Protein AF-A0A2D6DPZ0-F1 (afdb_monomer)

Foldseek 3Di:
DDDDDDPDDCVNVVDDDPVVCVVPVPLVVLAVQLVVVDCCQCANPVSNHNHDDDDPPDD

Secondary structure (DSSP, 8-state):
-PPP-----HHHHSS---HHHHHHS-HHHHHHHHTT-SHHHHTS-TTTSS---------

Sequence (59 aa):
MGKLQNIITSLHTKTERGYFERMRNEKVACAEIARKFDKNFWDGDRRYGYGGYKYDGRD

Structure (mmCIF, N/CA/C/O backbone):
data_AF-A0A2D6DPZ0-F1
#
_entry.id   AF-A0A2D6DPZ0-F1
#
loop_
_atom_site.group_PDB
_atom_site.id
_atom_site.type_symbol
_atom_site.label_atom_id
_atom_site.label_alt_id
_atom_site.label_comp_id
_atom_site.label_asym_id
_atom_site.label_entity_id
_atom_site.label_seq_id
_atom_site.pdbx_PDB_ins_code
_atom_site.Cartn_x
_atom_site.Cartn_y
_atom_site.Cartn_z
_atom_site.occupancy
_atom_site.B_iso_or_equiv
_atom_site.auth_seq_id
_atom_site.auth_comp_id
_atom_site.auth_asym_id
_atom_site.auth_atom_id
_atom_site.pdbx_PDB_model_num
ATOM 1 N N . MET A 1 1 ? -2.238 -1.338 40.648 1.00 71.88 1 MET A N 1
ATOM 2 C CA . MET A 1 1 ? -2.618 -2.385 39.670 1.00 71.88 1 MET A CA 1
ATOM 3 C C . MET A 1 1 ? -3.394 -1.737 38.533 1.00 71.88 1 MET A C 1
ATOM 5 O O . MET A 1 1 ? -4.292 -0.957 38.821 1.00 71.88 1 MET A O 1
ATOM 9 N N . GLY A 1 2 ? -3.027 -1.993 37.274 1.00 85.81 2 GLY A N 1
ATOM 10 C CA . GLY A 1 2 ? -3.720 -1.434 36.105 1.00 85.81 2 GLY A CA 1
ATOM 11 C C . GLY A 1 2 ? -5.000 -2.203 35.761 1.00 85.81 2 GLY A C 1
ATOM 12 O O . GLY A 1 2 ? -5.074 -3.407 35.993 1.00 85.81 2 GLY A O 1
ATOM 13 N N . LYS A 1 3 ? -6.006 -1.511 35.213 1.00 89.75 3 LYS A N 1
ATOM 14 C CA . LYS A 1 3 ? -7.248 -2.118 34.707 1.00 89.75 3 LYS A CA 1
ATOM 15 C C . LYS A 1 3 ? -7.086 -2.463 33.225 1.00 89.75 3 LYS A C 1
ATOM 17 O O . LYS A 1 3 ? -6.608 -1.629 32.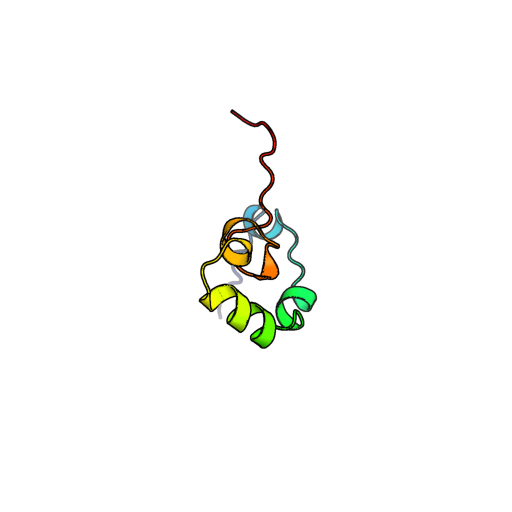460 1.00 89.75 3 LYS A O 1
ATOM 22 N N . LEU A 1 4 ? -7.512 -3.660 32.822 1.00 90.25 4 LEU A N 1
ATOM 23 C CA . LEU A 1 4 ? -7.558 -4.053 31.412 1.00 90.25 4 LEU A CA 1
ATOM 24 C C . LEU A 1 4 ? -8.600 -3.201 30.667 1.00 90.25 4 LEU A C 1
ATOM 26 O O . LEU A 1 4 ? -9.731 -3.062 31.134 1.00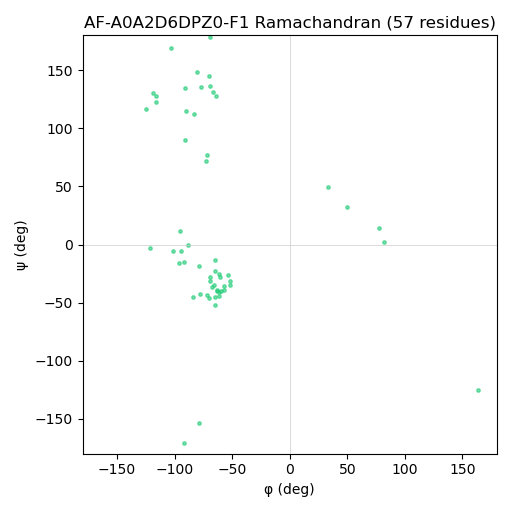 90.25 4 LEU A O 1
ATOM 30 N N . GLN A 1 5 ? -8.215 -2.637 29.523 1.00 89.25 5 GLN A N 1
ATOM 31 C CA . GLN A 1 5 ? -9.080 -1.810 28.679 1.00 89.25 5 GLN A CA 1
ATOM 32 C C . GLN A 1 5 ? -9.236 -2.453 27.302 1.00 89.25 5 GLN A C 1
ATOM 34 O O . GLN A 1 5 ? -8.248 -2.791 26.651 1.00 89.25 5 GLN A O 1
ATOM 39 N N . ASN A 1 6 ? -10.480 -2.576 26.841 1.00 88.94 6 ASN A N 1
ATOM 40 C CA . ASN A 1 6 ? -10.798 -3.086 25.510 1.00 88.94 6 ASN A CA 1
ATOM 41 C C . ASN A 1 6 ? -10.868 -1.926 24.514 1.00 88.94 6 ASN A C 1
ATOM 43 O O . ASN A 1 6 ? -11.919 -1.326 24.315 1.00 88.94 6 ASN A O 1
ATOM 47 N N . ILE A 1 7 ? -9.729 -1.608 23.902 1.00 93.06 7 ILE A N 1
ATOM 48 C CA . ILE A 1 7 ? -9.607 -0.534 22.900 1.00 93.06 7 ILE A CA 1
ATOM 49 C C . ILE A 1 7 ? -9.802 -1.028 21.459 1.00 93.06 7 ILE A C 1
ATOM 51 O O . ILE A 1 7 ? -10.013 -0.231 20.548 1.00 93.06 7 ILE A O 1
ATOM 55 N N . ILE A 1 8 ? -9.750 -2.345 21.246 1.00 92.31 8 ILE A N 1
ATOM 56 C CA . ILE A 1 8 ? -9.977 -2.961 19.938 1.00 92.31 8 ILE A CA 1
ATOM 57 C C . ILE A 1 8 ? -11.482 -3.110 19.727 1.00 92.31 8 ILE A C 1
ATOM 59 O O . ILE A 1 8 ? -12.154 -3.877 20.411 1.00 92.31 8 ILE A O 1
ATOM 63 N N . THR A 1 9 ? -12.005 -2.354 18.770 1.00 91.94 9 THR A N 1
ATOM 64 C CA . THR A 1 9 ? -13.422 -2.362 18.376 1.00 91.94 9 THR A CA 1
ATOM 65 C C . THR A 1 9 ? -13.634 -3.128 17.072 1.00 91.94 9 THR A C 1
ATOM 67 O O . THR A 1 9 ? -12.680 -3.402 16.343 1.00 91.94 9 THR A O 1
ATOM 70 N N . SER A 1 10 ? -14.893 -3.402 16.723 1.00 91.38 10 SER A N 1
ATOM 71 C CA . SER A 1 10 ? -15.275 -4.044 15.454 1.00 91.38 10 SER A CA 1
ATOM 72 C C . SER A 1 10 ? -14.692 -3.354 14.213 1.00 91.38 10 SER A C 1
ATOM 74 O O . SER A 1 10 ? -14.377 -4.014 13.230 1.00 91.38 10 SER A O 1
ATOM 76 N N . LEU A 1 11 ? -14.484 -2.034 14.254 1.00 91.75 11 LEU A N 1
ATOM 77 C CA . LEU A 1 11 ? -13.852 -1.287 13.161 1.00 91.75 11 LEU A CA 1
ATOM 78 C C . LEU A 1 11 ? -12.384 -1.680 12.945 1.00 91.75 11 LEU A C 1
ATOM 80 O O . LEU A 1 11 ? -11.928 -1.725 11.805 1.00 91.75 11 LEU A O 1
ATOM 84 N N . HIS A 1 12 ? -11.653 -1.998 14.014 1.00 89.88 12 HIS A N 1
ATOM 85 C CA . HIS A 1 12 ? -10.243 -2.388 13.936 1.00 89.88 12 HIS A CA 1
ATOM 86 C C . HIS A 1 12 ? -10.062 -3.762 13.283 1.0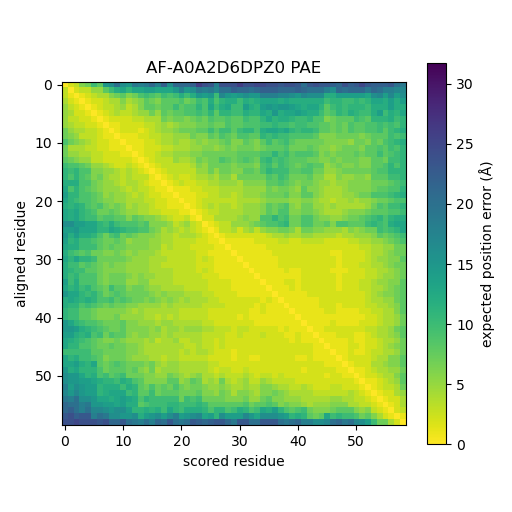0 89.88 12 HIS A C 1
ATOM 88 O O . HIS A 1 12 ? -9.029 -4.009 12.664 1.00 89.88 12 HIS A O 1
ATOM 94 N N . THR A 1 13 ? -11.066 -4.634 13.401 1.00 88.69 13 THR A N 1
ATOM 95 C CA . THR A 1 13 ? -11.065 -5.995 12.849 1.00 88.69 13 THR A CA 1
ATOM 96 C C . THR A 1 13 ? -11.865 -6.124 11.552 1.00 88.69 13 THR A C 1
ATOM 98 O O . THR A 1 13 ? -11.823 -7.173 10.923 1.00 88.69 13 THR A O 1
ATOM 101 N N . LYS A 1 14 ? -12.558 -5.061 11.112 1.00 92.12 14 LYS A N 1
ATOM 102 C CA . LYS A 1 14 ? -13.409 -5.068 9.907 1.00 92.12 14 LYS A CA 1
ATOM 103 C C . LYS A 1 14 ? -12.643 -5.382 8.619 1.00 92.12 14 LYS A C 1
ATOM 105 O O . LYS A 1 14 ? -13.236 -5.859 7.659 1.00 92.12 14 LYS A O 1
ATOM 110 N N . THR A 1 15 ? -11.350 -5.065 8.573 1.00 86.00 15 THR A N 1
ATOM 111 C CA . THR A 1 15 ? -10.502 -5.306 7.398 1.00 86.00 15 THR A CA 1
ATOM 112 C C . THR A 1 15 ? -9.408 -6.299 7.740 1.00 86.00 15 THR A C 1
ATOM 114 O O . THR A 1 15 ? -8.607 -6.064 8.647 1.00 86.00 15 THR A O 1
ATOM 117 N N . GLU A 1 16 ? -9.357 -7.395 6.992 1.00 85.38 16 GLU A N 1
ATOM 118 C CA . GLU A 1 16 ? -8.234 -8.319 7.055 1.00 85.38 16 GLU A CA 1
ATOM 119 C C . GLU A 1 16 ? -6.992 -7.656 6.454 1.00 85.38 16 GLU A C 1
ATOM 121 O O . GLU A 1 16 ? -7.048 -6.971 5.430 1.00 85.38 16 GLU A O 1
ATOM 126 N N . ARG A 1 17 ? -5.849 -7.822 7.122 1.00 84.94 17 ARG A N 1
ATOM 127 C CA . ARG A 1 17 ? -4.570 -7.263 6.676 1.00 84.94 17 ARG A CA 1
ATOM 128 C C . ARG A 1 17 ? -3.543 -8.381 6.564 1.00 84.94 17 ARG A C 1
ATOM 130 O O . ARG A 1 17 ? -3.141 -8.953 7.573 1.00 84.94 17 ARG A O 1
ATOM 137 N N . GLY A 1 18 ? -3.054 -8.630 5.350 1.00 87.38 18 GLY A N 1
ATOM 138 C CA . GLY A 1 18 ? -1.939 -9.546 5.087 1.00 87.38 18 GLY A CA 1
ATOM 139 C C . GLY A 1 18 ? -0.595 -8.972 5.551 1.00 87.38 18 GLY A C 1
ATOM 140 O O . GLY A 1 18 ? 0.187 -8.469 4.748 1.00 87.38 18 GLY A O 1
ATOM 141 N N . TYR A 1 19 ? -0.310 -9.001 6.857 1.00 86.25 19 TYR A N 1
ATOM 142 C CA . TYR A 1 19 ? 0.910 -8.401 7.425 1.00 86.25 19 TYR A CA 1
ATOM 143 C C . TYR A 1 19 ? 2.201 -9.003 6.863 1.00 86.25 19 TYR A C 1
ATOM 145 O O . TYR A 1 19 ? 3.155 -8.277 6.588 1.00 86.25 19 TYR A O 1
ATOM 153 N N . PHE A 1 20 ? 2.221 -10.318 6.668 1.00 87.69 20 PHE A N 1
ATOM 154 C CA . PHE A 1 20 ? 3.397 -11.039 6.198 1.00 87.69 20 PHE A CA 1
ATOM 155 C C . PHE A 1 20 ? 3.797 -10.648 4.774 1.00 87.69 20 PHE A C 1
ATOM 157 O O . PHE A 1 20 ? 4.962 -10.350 4.509 1.00 87.69 20 PH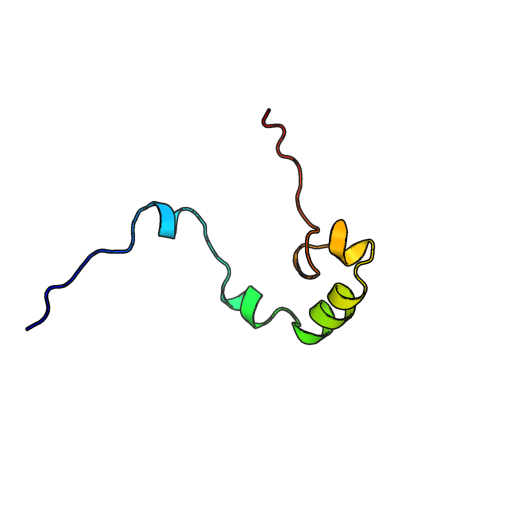E A O 1
ATOM 164 N N . GLU A 1 21 ? 2.819 -10.558 3.875 1.00 83.81 21 GLU A N 1
ATOM 165 C CA . GLU A 1 21 ? 3.036 -10.083 2.510 1.00 83.81 21 GLU A CA 1
ATOM 166 C C . GLU A 1 21 ? 3.537 -8.638 2.518 1.00 83.81 21 GLU A C 1
ATOM 168 O O . GLU A 1 21 ? 4.546 -8.334 1.893 1.00 83.81 21 GLU A O 1
ATOM 173 N N . ARG A 1 22 ? 2.936 -7.754 3.328 1.00 80.94 22 ARG A N 1
ATOM 174 C CA . ARG A 1 22 ? 3.405 -6.361 3.466 1.00 80.94 22 ARG A CA 1
ATOM 175 C C . ARG A 1 22 ? 4.828 -6.246 4.013 1.00 80.94 22 ARG A C 1
ATOM 177 O O . ARG A 1 22 ? 5.491 -5.237 3.764 1.00 80.94 22 ARG A O 1
ATOM 184 N N . MET A 1 23 ? 5.302 -7.233 4.773 1.00 83.06 23 MET A N 1
ATOM 185 C CA . MET A 1 23 ? 6.691 -7.274 5.226 1.00 83.06 23 MET A CA 1
ATOM 186 C C . MET A 1 23 ? 7.647 -7.753 4.131 1.00 83.06 23 MET A C 1
ATOM 188 O O . MET A 1 23 ? 8.703 -7.143 3.978 1.00 83.06 23 MET A O 1
ATOM 192 N N . ARG A 1 24 ? 7.285 -8.793 3.366 1.00 84.38 24 ARG A N 1
ATOM 193 C CA . ARG A 1 24 ? 8.179 -9.448 2.391 1.00 84.38 24 ARG A CA 1
ATOM 194 C C . ARG A 1 24 ? 8.080 -8.939 0.951 1.00 84.38 24 ARG A C 1
ATOM 196 O O . ARG A 1 24 ? 8.869 -9.371 0.121 1.00 84.38 24 ARG A O 1
ATOM 203 N N . ASN A 1 25 ? 7.146 -8.041 0.646 1.00 80.75 25 ASN A N 1
ATOM 204 C CA .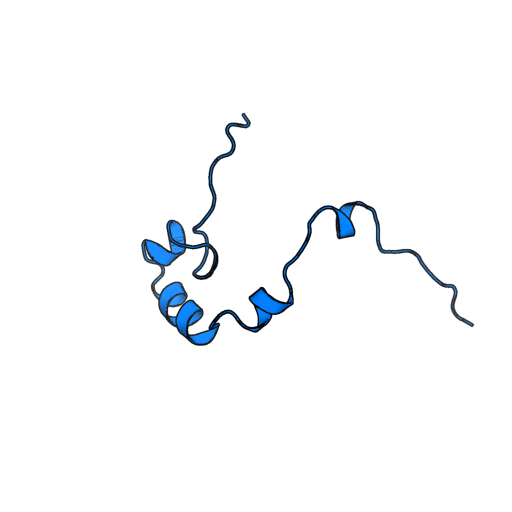 ASN A 1 25 ? 6.905 -7.532 -0.708 1.00 80.75 25 ASN A CA 1
ATOM 205 C C . ASN A 1 25 ? 8.004 -6.563 -1.181 1.00 80.75 25 ASN A C 1
ATOM 207 O O . ASN A 1 25 ? 7.778 -5.355 -1.210 1.00 80.75 25 ASN A O 1
ATOM 211 N N . GLU A 1 26 ? 9.197 -7.101 -1.466 1.00 89.38 26 GLU A N 1
ATOM 212 C CA . GLU A 1 26 ? 10.287 -6.506 -2.263 1.00 89.38 26 GLU A CA 1
ATOM 213 C C . GLU A 1 26 ? 10.399 -4.976 -2.146 1.00 89.38 26 GLU A C 1
ATOM 215 O O . GLU A 1 26 ? 10.442 -4.248 -3.139 1.00 89.38 26 GLU A O 1
ATOM 220 N N . LYS A 1 27 ? 10.406 -4.467 -0.905 1.00 85.75 27 LYS A N 1
ATOM 221 C CA . LYS A 1 27 ? 10.134 -3.046 -0.633 1.00 85.75 27 LYS A CA 1
ATOM 222 C C . LYS A 1 27 ? 11.075 -2.102 -1.367 1.00 85.75 27 LYS A C 1
ATOM 224 O O . LYS A 1 27 ? 10.645 -1.031 -1.777 1.00 85.75 27 LYS A O 1
ATOM 229 N N . VAL A 1 28 ? 12.338 -2.498 -1.518 1.00 92.12 28 VAL A N 1
ATOM 230 C CA . VAL A 1 28 ? 13.363 -1.700 -2.201 1.00 92.12 28 VAL A CA 1
ATOM 231 C C . VAL A 1 28 ? 13.018 -1.540 -3.682 1.00 92.12 28 VAL A C 1
ATOM 233 O O . VAL A 1 28 ? 12.894 -0.412 -4.146 1.00 92.12 28 VAL A O 1
ATOM 236 N N . ALA A 1 29 ? 12.743 -2.640 -4.388 1.00 93.06 29 ALA A N 1
ATOM 237 C CA . ALA A 1 29 ? 12.362 -2.605 -5.800 1.00 93.06 29 ALA A CA 1
ATOM 238 C C . ALA A 1 29 ? 11.059 -1.817 -6.0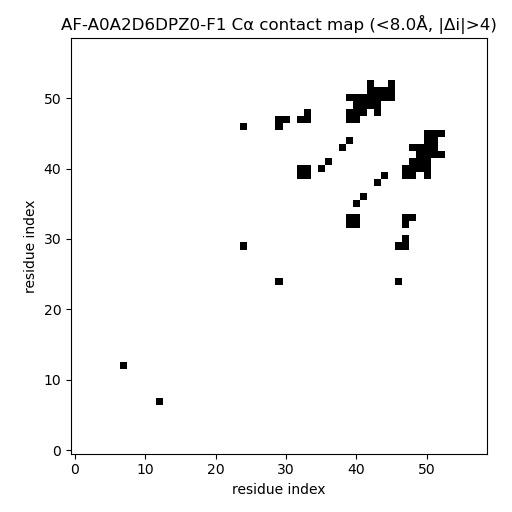19 1.00 93.06 29 ALA A C 1
ATOM 240 O O . ALA A 1 29 ? 10.950 -0.997 -6.931 1.00 93.06 29 ALA A O 1
ATOM 241 N N . CYS A 1 30 ? 10.075 -2.000 -5.133 1.00 93.00 30 CYS A N 1
ATOM 242 C CA . CYS A 1 30 ? 8.841 -1.219 -5.173 1.00 93.00 30 CYS A CA 1
ATOM 243 C C . CYS A 1 30 ? 9.096 0.279 -4.939 1.00 93.00 30 CYS A C 1
ATOM 245 O O . CYS A 1 30 ? 8.492 1.107 -5.619 1.00 93.00 30 CYS A O 1
ATOM 247 N N . ALA A 1 31 ? 10.004 0.641 -4.027 1.00 92.00 31 ALA A N 1
ATOM 248 C CA . ALA A 1 31 ? 10.356 2.032 -3.749 1.00 92.00 31 ALA A CA 1
ATOM 249 C C . ALA A 1 31 ? 11.082 2.705 -4.92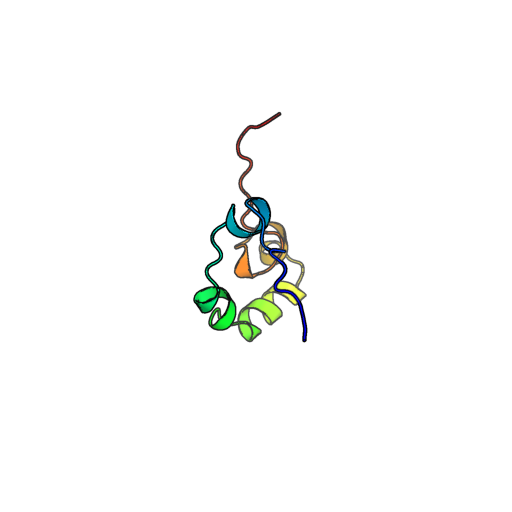6 1.00 92.00 31 ALA A C 1
ATOM 251 O O . ALA A 1 31 ? 10.843 3.882 -5.194 1.00 92.00 31 ALA A O 1
ATOM 252 N N . GLU A 1 32 ? 11.931 1.981 -5.655 1.00 95.81 32 GLU A N 1
ATOM 253 C CA . GLU A 1 32 ? 12.600 2.495 -6.857 1.00 95.81 32 GLU A CA 1
ATOM 254 C C . GLU A 1 32 ? 11.606 2.856 -7.965 1.00 95.81 32 GLU A C 1
ATOM 256 O O . GLU A 1 32 ? 11.758 3.888 -8.620 1.00 95.81 32 GLU A O 1
ATOM 261 N N . ILE A 1 33 ? 10.565 2.040 -8.151 1.00 94.50 33 ILE A N 1
ATOM 262 C CA . ILE A 1 33 ? 9.478 2.328 -9.095 1.00 94.50 33 ILE A CA 1
ATOM 263 C C . ILE A 1 33 ? 8.627 3.492 -8.577 1.00 94.50 33 ILE A C 1
ATOM 265 O O . ILE A 1 33 ? 8.373 4.439 -9.316 1.00 94.50 33 ILE A O 1
ATOM 269 N N . ALA A 1 34 ? 8.252 3.472 -7.294 1.00 94.62 34 ALA A N 1
ATOM 270 C CA . ALA A 1 34 ? 7.400 4.495 -6.693 1.00 94.62 34 ALA A CA 1
ATOM 271 C C . ALA A 1 34 ? 7.977 5.913 -6.831 1.00 94.62 34 ALA A C 1
ATOM 273 O O . ALA A 1 34 ? 7.257 6.867 -7.113 1.00 94.62 34 ALA A O 1
ATOM 274 N N . ARG A 1 35 ? 9.301 6.050 -6.683 1.00 95.38 35 ARG A N 1
ATOM 275 C CA . ARG A 1 35 ? 10.015 7.333 -6.779 1.00 95.38 35 ARG A CA 1
ATOM 276 C C . ARG A 1 35 ? 9.976 7.975 -8.165 1.00 95.38 35 ARG A C 1
ATOM 278 O O . ARG A 1 35 ? 10.345 9.140 -8.280 1.00 95.38 35 ARG A O 1
ATOM 285 N N . LYS A 1 36 ? 9.569 7.240 -9.203 1.00 96.81 36 LYS A N 1
ATOM 286 C CA . LYS A 1 36 ? 9.444 7.770 -10.566 1.00 96.81 36 LYS A CA 1
ATOM 287 C C . LYS A 1 36 ? 8.165 8.582 -10.761 1.00 96.81 36 LYS A C 1
ATOM 289 O O . LYS A 1 36 ? 8.112 9.357 -11.708 1.00 96.81 36 LYS A O 1
ATOM 294 N N . PHE A 1 37 ? 7.165 8.416 -9.884 1.00 94.81 37 PHE A N 1
ATOM 295 C CA . PHE A 1 37 ? 5.856 9.081 -9.974 1.00 94.81 37 PHE A CA 1
ATOM 296 C C . PHE A 1 37 ? 5.197 8.953 -11.358 1.00 94.81 37 PHE A C 1
ATOM 298 O O . PHE A 1 37 ? 4.498 9.855 -11.818 1.00 94.81 37 PHE A O 1
ATOM 305 N N . ASP A 1 38 ? 5.449 7.835 -12.035 1.00 95.94 38 ASP A N 1
ATOM 306 C CA . ASP A 1 38 ? 4.973 7.564 -13.385 1.00 95.94 38 ASP A CA 1
ATOM 307 C C . ASP A 1 38 ? 3.628 6.819 -13.365 1.00 95.94 38 ASP A C 1
ATOM 309 O O . ASP A 1 38 ? 2.997 6.641 -12.319 1.00 95.94 38 ASP A O 1
ATOM 313 N N . LYS A 1 39 ? 3.182 6.343 -14.531 1.00 95.00 39 LYS A N 1
ATOM 314 C CA . LYS A 1 39 ? 1.951 5.555 -14.648 1.00 95.00 39 LYS A CA 1
ATOM 315 C C . LYS A 1 39 ? 1.908 4.369 -13.676 1.00 95.00 39 LYS A C 1
ATOM 317 O O . LYS A 1 39 ? 0.840 4.051 -13.174 1.00 95.00 39 LYS A O 1
ATOM 322 N N . ASN A 1 40 ? 3.031 3.716 -13.376 1.00 95.50 40 ASN A N 1
ATOM 323 C CA . ASN A 1 40 ? 3.029 2.583 -12.447 1.00 95.50 40 ASN A CA 1
ATOM 324 C C . ASN A 1 40 ? 2.742 3.024 -11.010 1.00 95.50 40 ASN A C 1
ATOM 326 O O . ASN A 1 40 ? 2.143 2.270 -10.248 1.00 95.50 40 ASN A O 1
ATOM 330 N N . PHE A 1 41 ? 3.150 4.239 -10.647 1.00 95.06 41 PHE A N 1
ATOM 331 C CA . PHE A 1 41 ? 2.839 4.820 -9.349 1.00 95.06 41 PHE A CA 1
ATOM 332 C C . PHE A 1 41 ? 1.359 5.214 -9.233 1.00 95.06 41 PHE A C 1
ATOM 334 O O . PHE A 1 41 ? 0.747 4.940 -8.199 1.00 95.06 41 PHE A O 1
ATOM 341 N N . TRP A 1 42 ? 0.791 5.831 -10.274 1.00 94.31 42 TRP A N 1
ATOM 342 C CA . TRP A 1 42 ? -0.585 6.348 -10.253 1.00 94.31 42 TRP A CA 1
ATOM 343 C C . TRP A 1 42 ? -1.645 5.295 -10.583 1.00 94.31 42 TRP A C 1
ATOM 345 O O . TRP A 1 42 ? -2.624 5.177 -9.856 1.00 94.31 42 TRP A O 1
ATOM 355 N N . ASP A 1 43 ? -1.416 4.498 -11.625 1.00 93.81 43 ASP A N 1
ATOM 356 C CA . ASP A 1 43 ? -2.405 3.584 -12.215 1.00 93.81 43 ASP A CA 1
ATOM 357 C C . ASP A 1 43 ? -1.948 2.114 -12.215 1.00 93.81 43 ASP A C 1
ATOM 359 O O . ASP A 1 43 ? -2.671 1.232 -12.679 1.00 93.81 43 ASP A O 1
ATOM 363 N N . GLY A 1 44 ? -0.726 1.837 -11.749 1.00 92.56 44 GLY A N 1
ATOM 364 C CA . GLY A 1 44 ? -0.145 0.495 -11.728 1.00 92.56 44 GLY A CA 1
ATOM 365 C C . GLY A 1 44 ? -0.654 -0.376 -10.582 1.00 92.56 44 GLY A C 1
ATOM 366 O O . GLY A 1 44 ? -1.758 -0.212 -10.074 1.00 92.56 44 GLY A O 1
ATOM 367 N N . ASP A 1 45 ? 0.155 -1.343 -10.158 1.00 92.56 45 ASP A N 1
ATOM 368 C CA . ASP A 1 45 ? -0.171 -2.185 -9.005 1.00 92.56 45 ASP A CA 1
ATOM 369 C C . ASP A 1 45 ? -0.098 -1.383 -7.689 1.00 92.56 45 ASP A C 1
ATOM 371 O O . ASP A 1 45 ? 0.779 -0.532 -7.495 1.00 92.56 45 ASP A O 1
ATOM 375 N N . ARG A 1 46 ? -0.983 -1.705 -6.737 1.00 90.31 46 ARG A N 1
ATOM 376 C CA . ARG A 1 46 ? -1.036 -1.106 -5.397 1.00 90.31 46 ARG A CA 1
ATOM 377 C C . ARG A 1 46 ? 0.295 -1.176 -4.641 1.00 90.31 46 ARG A C 1
ATOM 379 O O . ARG A 1 46 ? 0.532 -0.332 -3.770 1.00 90.31 46 ARG A O 1
ATOM 386 N N . ARG A 1 47 ? 1.162 -2.149 -4.951 1.00 90.81 47 ARG A N 1
ATOM 387 C CA . ARG A 1 47 ? 2.508 -2.289 -4.361 1.00 90.81 47 ARG A CA 1
ATOM 388 C C . ARG A 1 47 ? 3.456 -1.133 -4.702 1.00 90.81 47 ARG A C 1
ATOM 390 O O . ARG A 1 47 ? 4.397 -0.905 -3.947 1.00 90.81 47 ARG A O 1
ATOM 397 N N . TYR A 1 48 ? 3.211 -0.403 -5.792 1.00 93.00 48 TYR A N 1
ATOM 398 C CA . TYR A 1 48 ? 4.079 0.686 -6.252 1.00 93.00 48 TYR A CA 1
ATOM 399 C C . TYR A 1 48 ? 3.626 2.077 -5.797 1.00 93.00 48 TYR A C 1
ATOM 401 O O . TYR A 1 48 ? 4.428 3.002 -5.836 1.00 93.00 48 TYR A O 1
ATOM 409 N N . GLY A 1 49 ? 2.382 2.256 -5.340 1.00 92.38 49 GLY A N 1
ATOM 410 C CA . GLY A 1 49 ? 1.889 3.581 -4.959 1.00 92.38 49 GLY A CA 1
ATOM 411 C C . GLY A 1 49 ? 0.372 3.668 -4.836 1.00 92.38 49 GLY A C 1
ATOM 412 O O . GLY A 1 49 ? -0.243 2.917 -4.072 1.00 92.38 49 GLY A O 1
ATOM 413 N N . TYR A 1 50 ? -0.205 4.624 -5.563 1.00 92.00 50 TYR A N 1
ATOM 414 C CA . TYR A 1 50 ? -1.637 4.924 -5.598 1.00 92.00 50 TYR A CA 1
ATOM 415 C C . TYR A 1 50 ? -2.415 4.116 -6.641 1.00 92.00 50 TYR A C 1
ATOM 417 O O . TYR A 1 50 ? -3.628 4.256 -6.706 1.00 92.00 50 TYR A O 1
ATOM 425 N N . GLY A 1 51 ? -1.758 3.243 -7.400 1.00 92.06 51 GLY A N 1
ATOM 426 C CA . GLY A 1 51 ? -2.433 2.325 -8.310 1.00 92.06 51 GLY A CA 1
ATOM 427 C C . GLY A 1 51 ? -3.249 1.224 -7.616 1.00 92.06 51 GLY A C 1
ATOM 428 O O . GLY A 1 51 ? -3.284 1.090 -6.388 1.00 92.06 51 GLY A O 1
ATOM 429 N N . GLY A 1 52 ? -3.905 0.396 -8.428 1.00 89.38 52 GLY A N 1
ATOM 430 C CA . GLY A 1 52 ? -4.600 -0.819 -7.997 1.00 89.38 52 GLY A CA 1
ATOM 431 C C . GLY A 1 52 ? -6.006 -0.604 -7.434 1.00 89.38 52 GLY A C 1
ATOM 432 O O . GLY A 1 52 ? -6.648 -1.578 -7.037 1.00 89.38 52 GLY A O 1
ATOM 433 N N . TYR A 1 53 ? -6.509 0.632 -7.415 1.00 85.19 53 TYR A N 1
ATOM 434 C CA . TYR A 1 53 ? -7.910 0.889 -7.098 1.00 85.19 53 TYR A CA 1
ATOM 435 C C . TYR A 1 53 ? -8.793 0.566 -8.301 1.00 85.19 53 TYR A C 1
ATOM 437 O O . TYR A 1 53 ? -8.500 0.931 -9.437 1.00 85.19 53 TYR A O 1
ATOM 445 N N . LYS A 1 54 ? -9.900 -0.122 -8.031 1.00 84.25 54 LYS A N 1
ATOM 446 C CA . LYS A 1 54 ? -10.987 -0.325 -8.982 1.00 84.25 54 LYS A CA 1
ATOM 447 C C . LYS A 1 54 ? -12.207 0.356 -8.400 1.00 84.25 54 LYS A C 1
ATOM 449 O O . LYS A 1 54 ? -12.535 0.125 -7.238 1.00 84.25 54 LYS A O 1
ATOM 454 N N . TYR A 1 55 ? -12.834 1.205 -9.196 1.00 84.12 55 TYR A N 1
ATOM 455 C CA . TYR A 1 55 ? -14.104 1.803 -8.827 1.00 84.12 55 TYR A CA 1
ATOM 456 C C . TYR A 1 55 ? -15.159 0.693 -8.708 1.00 84.12 55 TYR A C 1
ATOM 458 O O . TYR A 1 55 ? -15.288 -0.134 -9.612 1.00 84.12 55 TYR A O 1
ATOM 466 N N . ASP A 1 56 ? -15.859 0.640 -7.575 1.00 85.44 56 ASP A N 1
ATOM 467 C CA . ASP A 1 56 ? -16.848 -0.395 -7.255 1.00 85.44 56 ASP A CA 1
ATOM 468 C C . ASP A 1 56 ? -18.289 0.021 -7.600 1.00 85.44 56 ASP A C 1
ATOM 470 O O . ASP A 1 56 ? -19.229 -0.683 -7.236 1.00 85.44 56 ASP A O 1
ATOM 474 N N . GLY A 1 57 ? -18.467 1.125 -8.338 1.00 84.88 57 GLY A N 1
ATOM 475 C CA . GLY A 1 57 ? -19.770 1.532 -8.873 1.00 84.88 57 GLY A CA 1
ATOM 476 C C . GLY A 1 57 ? -20.704 2.184 -7.859 1.00 84.88 57 GLY A C 1
ATOM 477 O O . GLY A 1 57 ? -21.903 2.253 -8.111 1.00 84.88 57 GLY A O 1
ATOM 478 N N . ARG A 1 58 ? -20.198 2.591 -6.691 1.00 81.31 58 ARG A N 1
ATOM 479 C CA . ARG A 1 58 ? -21.000 3.279 -5.677 1.00 81.31 58 ARG A CA 1
ATOM 480 C C . ARG A 1 58 ? -20.936 4.789 -5.915 1.00 81.31 58 ARG A C 1
ATOM 482 O O . ARG A 1 58 ? -19.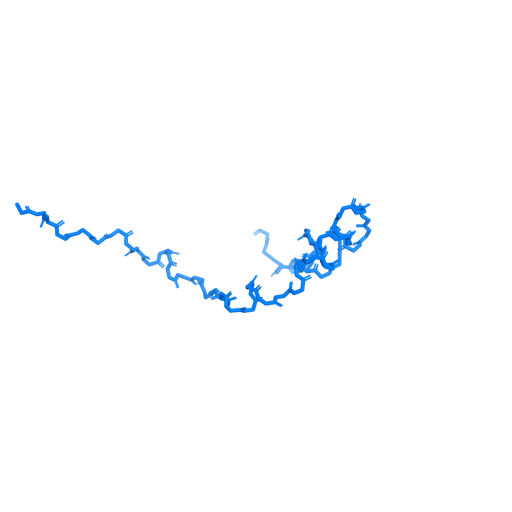856 5.372 -5.805 1.00 81.31 58 ARG A O 1
ATOM 489 N N . ASP A 1 59 ? -22.089 5.363 -6.250 1.00 63.44 59 ASP A N 1
ATOM 490 C CA . ASP A 1 59 ? -22.385 6.803 -6.278 1.00 63.44 59 ASP A CA 1
ATOM 491 C C . ASP A 1 59 ? -23.007 7.265 -4.950 1.00 63.44 59 ASP A C 1
ATOM 493 O O . ASP A 1 59 ? -23.792 6.483 -4.356 1.00 63.44 59 ASP A O 1
#

pLDDT: mean 89.12, std 5.87, range [63.44, 96.81]

Solvent-accessible surface area (backbone atoms only — not comparable to full-atom values): 3884 Å² total; per-residue (Å²): 137,86,80,91,76,89,82,81,49,71,77,73,64,69,60,89,73,68,62,67,56,73,71,68,59,55,59,67,66,29,48,64,53,29,73,65,70,41,64,49,14,56,68,25,53,49,80,28,48,68,11,62,79,73,89,85,84,83,130

Radius of gyration: 17.26 Å; Cα contacts (8 Å, |Δi|>4): 40; chains: 1; bounding box: 36×20×54 Å

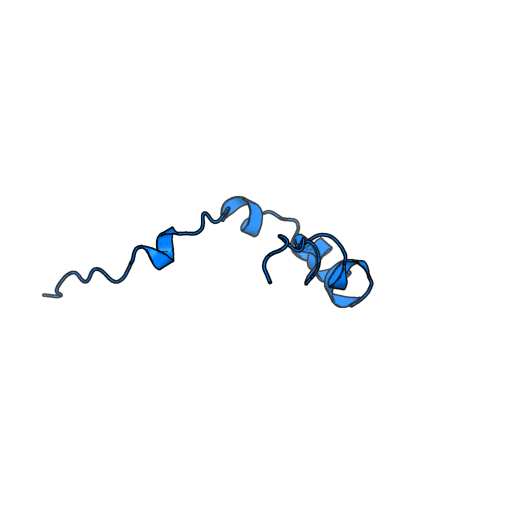Mean predicted aligned error: 6.46 Å